Protein AF-A0A183DQX6-F1 (afdb_monomer)

pLDDT: mean 72.08, std 20.52, range [34.44, 93.75]

Organism: NCBI:txid637853

Sequence (111 aa):
MYAAYDYDKEQEDELSFRAGDRLLVLERNCCYKAWWLCQTTLENNTEKGLAPSNYLSLYPSVSKRSADFRMFDIPQVPKLRAEKVEGRVNCSTATDEKISAFPVASEDLVS

Nearest PDB structures (foldseek):
  2oaw-assembly5_A-2  TM=8.036E-01  e=1.794E-03  Gallus gallus
  2rot-assembly1_A  TM=7.216E-01  e=4.816E-03  Gallus gallus
  1wfw-assembly1_A  TM=7.937E-01  e=5.028E-02  Mus musculus
  2ke9-assembly1_A  TM=7.670E-01  e=1.436E-01  Homo sapiens
  2e5k-assembly1_A  TM=6.155E-01  e=8.764E-02  Homo sapiens

InterPro domains:
  IPR001452 SH3 domain [PF00018] (3-53)
  IPR001452 SH3 domain [PR00452] (13-28)
  IPR001452 SH3 domain [PR00452] (47-59)
  IPR001452 SH3 domain [PS50002] (1-61)
  IPR001452 SH3 domain [SM00326] (1-60)
  IPR036028 SH3-like domain superfamily [SSF50044] (2-65)
  IPR047163 Apoptosis-stimulating of p53 protein 1/2 [PTHR24131] (2-66)

Solvent-accessible surface area (backbone atoms only — not comparable to full-atom values): 7419 Å² total; per-residue (Å²): 74,14,24,65,44,67,43,79,51,90,50,89,66,33,42,62,50,48,52,60,39,54,35,45,75,78,39,71,81,43,100,44,89,58,35,23,39,30,28,44,70,50,94,89,55,72,53,68,17,38,34,59,50,90,44,52,27,88,60,67,70,70,86,77,62,56,94,81,66,73,74,77,83,72,75,81,70,81,79,72,82,73,79,88,73,95,73,93,75,82,90,67,87,81,77,82,88,80,90,74,79,81,81,84,82,82,85,80,86,90,134

Structure (mmCIF, N/CA/C/O backbone):
data_AF-A0A183DQX6-F1
#
_entry.id   AF-A0A183DQX6-F1
#
loop_
_atom_site.group_PDB
_atom_site.id
_atom_site.type_symbol
_atom_site.label_atom_id
_atom_site.label_alt_id
_atom_site.label_comp_id
_atom_site.label_asym_id
_atom_site.label_entity_id
_atom_site.label_seq_id
_atom_site.pdbx_PDB_ins_code
_atom_site.Cartn_x
_atom_site.Cartn_y
_atom_site.Cartn_z
_atom_site.occupancy
_atom_site.B_iso_or_equiv
_atom_site.auth_seq_id
_atom_site.auth_comp_id
_atom_site.auth_asym_id
_atom_site.auth_atom_id
_atom_site.pdbx_PDB_model_num
ATOM 1 N N . MET A 1 1 ? -4.067 3.154 -4.296 1.00 91.50 1 MET A N 1
ATOM 2 C CA . MET A 1 1 ? -3.540 1.775 -4.341 1.00 91.50 1 MET A CA 1
ATOM 3 C C . MET A 1 1 ? -4.132 0.962 -3.201 1.00 91.50 1 MET A C 1
ATOM 5 O O . MET A 1 1 ? -4.724 1.543 -2.296 1.00 91.50 1 MET A O 1
ATOM 9 N N . TYR A 1 2 ? -3.985 -0.356 -3.267 1.00 92.62 2 TYR A N 1
ATOM 10 C CA . TYR A 1 2 ? -4.341 -1.296 -2.210 1.00 92.62 2 TYR A CA 1
ATOM 11 C C . TYR A 1 2 ? -3.094 -2.028 -1.729 1.00 92.62 2 TYR A C 1
ATOM 13 O O . TYR A 1 2 ? -2.234 -2.363 -2.543 1.00 92.62 2 TYR A O 1
ATOM 21 N N . ALA A 1 3 ? -3.012 -2.304 -0.435 1.00 93.19 3 ALA A N 1
ATOM 22 C CA . ALA A 1 3 ? -2.004 -3.197 0.113 1.00 93.19 3 ALA A CA 1
ATOM 23 C C . ALA A 1 3 ? -2.304 -4.643 -0.310 1.00 93.19 3 ALA A C 1
ATOM 25 O O . ALA A 1 3 ? -3.387 -5.167 -0.039 1.00 93.19 3 ALA A O 1
ATOM 26 N N . ALA A 1 4 ? -1.368 -5.287 -1.001 1.00 91.56 4 ALA A N 1
ATOM 27 C CA . ALA A 1 4 ? -1.480 -6.697 -1.368 1.00 91.56 4 ALA A CA 1
ATOM 28 C C . ALA A 1 4 ? -1.188 -7.615 -0.171 1.00 91.56 4 ALA A C 1
ATOM 30 O O . ALA A 1 4 ? -1.839 -8.650 -0.023 1.00 91.56 4 ALA A O 1
ATOM 31 N N . TYR A 1 5 ? -0.262 -7.191 0.691 1.00 92.44 5 TYR A N 1
ATOM 32 C CA . TYR A 1 5 ? 0.196 -7.898 1.884 1.00 92.44 5 TYR A CA 1
ATOM 33 C C . TYR A 1 5 ? 0.286 -6.930 3.067 1.00 92.44 5 TYR A C 1
ATOM 35 O O . TYR A 1 5 ? 0.264 -5.711 2.883 1.00 92.44 5 TYR A O 1
ATOM 43 N N . ASP A 1 6 ? 0.349 -7.480 4.273 1.00 93.38 6 ASP A N 1
ATOM 44 C CA . ASP A 1 6 ? 0.711 -6.751 5.483 1.00 93.38 6 ASP A CA 1
ATOM 45 C C . ASP A 1 6 ? 2.185 -6.323 5.456 1.00 93.38 6 ASP A C 1
ATOM 47 O O . ASP A 1 6 ? 3.047 -7.018 4.917 1.00 93.38 6 ASP A O 1
ATOM 51 N N . TYR A 1 7 ? 2.444 -5.136 5.998 1.00 93.75 7 TYR A N 1
ATOM 52 C CA . TYR A 1 7 ? 3.774 -4.564 6.130 1.00 93.75 7 TYR A CA 1
ATOM 53 C C . TYR A 1 7 ? 3.850 -3.769 7.435 1.00 93.75 7 TYR A C 1
ATOM 55 O O . TYR A 1 7 ? 3.072 -2.834 7.648 1.00 93.75 7 TYR A O 1
ATOM 63 N N . ASP A 1 8 ? 4.790 -4.140 8.299 1.00 93.75 8 ASP A N 1
ATOM 64 C CA . ASP A 1 8 ? 5.138 -3.386 9.501 1.00 93.75 8 ASP A CA 1
ATOM 65 C C . ASP A 1 8 ? 6.396 -2.561 9.231 1.00 93.75 8 ASP A C 1
ATOM 67 O O . ASP A 1 8 ? 7.355 -3.051 8.638 1.00 93.75 8 ASP A O 1
ATOM 71 N N . LYS A 1 9 ? 6.370 -1.294 9.651 1.00 91.94 9 LYS A N 1
ATOM 72 C CA . LYS A 1 9 ? 7.467 -0.352 9.433 1.00 91.94 9 LYS A CA 1
ATOM 73 C C . LYS A 1 9 ? 8.688 -0.745 10.257 1.00 91.94 9 LYS A C 1
ATOM 75 O O . LYS A 1 9 ? 8.561 -1.008 11.453 1.00 91.94 9 LYS A O 1
ATOM 80 N N . GLU A 1 10 ? 9.859 -0.737 9.630 1.00 90.94 10 GLU A N 1
ATOM 81 C CA . GLU A 1 10 ? 11.132 -0.980 10.319 1.00 90.94 10 GLU A CA 1
ATOM 82 C C . GLU A 1 10 ? 11.782 0.336 10.770 1.00 90.94 10 GLU A C 1
ATOM 84 O O . GLU A 1 10 ? 12.425 0.397 11.819 1.00 90.94 10 GLU A O 1
ATOM 89 N N . GLN A 1 11 ? 11.555 1.413 10.011 1.00 90.31 11 GLN A N 1
ATOM 90 C CA . GLN A 1 11 ? 12.043 2.761 10.304 1.00 90.31 11 GLN A CA 1
ATOM 91 C C . GLN A 1 11 ? 10.893 3.751 10.539 1.00 90.31 11 GLN A C 1
ATOM 93 O O . GLN A 1 11 ? 9.750 3.517 10.151 1.00 90.31 11 GLN A O 1
ATOM 98 N N . GLU A 1 12 ? 11.189 4.887 11.172 1.00 89.62 12 GLU A N 1
ATOM 99 C CA . GLU A 1 12 ? 10.186 5.920 11.472 1.00 89.62 12 GLU A CA 1
ATOM 100 C C . GLU A 1 12 ? 9.645 6.640 10.226 1.00 89.62 12 GLU A C 1
ATOM 102 O O . GLU A 1 12 ? 8.498 7.086 10.231 1.00 89.62 12 GLU A O 1
ATOM 107 N N . ASP A 1 13 ? 10.435 6.695 9.152 1.00 90.06 13 ASP A N 1
ATOM 108 C CA . ASP A 1 13 ? 10.051 7.272 7.858 1.00 90.06 13 ASP A CA 1
ATOM 109 C C . ASP A 1 13 ? 9.160 6.343 7.010 1.00 90.06 13 ASP A C 1
ATOM 111 O O . ASP A 1 13 ? 8.651 6.746 5.958 1.00 90.06 13 ASP A O 1
ATOM 115 N N . GLU A 1 14 ? 8.966 5.094 7.436 1.00 92.62 14 GLU A N 1
ATOM 116 C CA . GLU A 1 14 ? 8.160 4.094 6.737 1.00 92.62 14 GLU A CA 1
ATOM 117 C C . GLU A 1 14 ? 6.709 4.058 7.233 1.00 92.62 14 GLU A C 1
ATOM 119 O O . GLU A 1 14 ? 6.388 4.428 8.363 1.00 92.62 14 GLU A O 1
ATOM 124 N N . LEU A 1 15 ? 5.812 3.575 6.372 1.00 91.94 15 LEU A N 1
ATOM 125 C CA . LEU A 1 15 ? 4.390 3.441 6.675 1.00 91.94 15 LEU A CA 1
ATOM 126 C C . LEU A 1 15 ? 4.019 1.975 6.915 1.00 91.94 15 LEU A C 1
ATOM 128 O O . LEU A 1 15 ? 4.188 1.149 6.020 1.00 91.94 15 LEU A O 1
ATOM 132 N N . SER A 1 16 ? 3.429 1.670 8.072 1.00 92.69 16 SER A N 1
ATOM 133 C CA . SER A 1 16 ? 2.823 0.364 8.343 1.00 92.69 16 SER A CA 1
ATOM 134 C C . SER A 1 16 ? 1.374 0.294 7.845 1.00 92.69 16 SER A C 1
ATOM 136 O O . SER A 1 16 ? 0.600 1.247 7.972 1.00 92.69 16 SER A O 1
ATOM 138 N N . PHE A 1 17 ? 0.991 -0.837 7.252 1.00 92.69 17 PHE A N 1
ATOM 139 C CA . PHE A 1 17 ? -0.346 -1.062 6.691 1.00 92.69 17 PHE A CA 1
ATOM 140 C C . PHE A 1 17 ? -0.695 -2.552 6.633 1.00 92.69 17 PHE A C 1
ATOM 142 O O . PHE A 1 17 ? 0.179 -3.419 6.619 1.00 92.69 17 PHE A O 1
ATOM 149 N N . ARG A 1 18 ? -1.991 -2.877 6.579 1.00 92.00 18 ARG A N 1
ATOM 150 C CA . ARG A 1 18 ? -2.465 -4.267 6.493 1.00 92.00 18 ARG A CA 1
ATOM 151 C C . ARG A 1 18 ? -2.932 -4.616 5.087 1.00 92.00 18 ARG A C 1
ATOM 153 O O . ARG A 1 18 ? -3.417 -3.764 4.348 1.00 92.00 18 ARG A O 1
ATOM 160 N N . ALA A 1 19 ? -2.851 -5.899 4.735 1.00 91.44 19 ALA A N 1
ATOM 161 C CA . ALA A 1 19 ? -3.374 -6.401 3.469 1.00 91.44 19 ALA A CA 1
ATOM 162 C C . ALA A 1 19 ? -4.852 -6.006 3.272 1.00 91.44 19 ALA A C 1
ATOM 164 O O . ALA A 1 19 ? -5.710 -6.281 4.115 1.00 91.44 19 ALA A O 1
ATOM 165 N N . GLY A 1 20 ? -5.155 -5.404 2.124 1.00 90.31 20 GLY A N 1
ATOM 166 C CA . GLY A 1 20 ? -6.477 -4.887 1.772 1.00 90.31 20 GLY A CA 1
ATOM 167 C C . GLY A 1 20 ? -6.699 -3.410 2.102 1.00 90.31 20 GLY A C 1
ATOM 168 O O . GLY A 1 20 ? -7.669 -2.842 1.593 1.00 90.31 20 GLY A O 1
ATOM 169 N N . ASP A 1 21 ? -5.810 -2.772 2.868 1.00 91.00 21 ASP A N 1
ATOM 170 C CA . ASP A 1 21 ? -5.926 -1.348 3.183 1.00 91.00 21 ASP A CA 1
ATOM 171 C C . ASP A 1 21 ? -5.777 -0.485 1.929 1.00 91.00 21 ASP A C 1
ATOM 173 O O . ASP A 1 21 ? -5.036 -0.801 0.990 1.00 91.00 21 ASP A O 1
ATOM 177 N N . ARG A 1 22 ? -6.500 0.638 1.914 1.00 91.81 22 ARG A N 1
ATOM 178 C CA . ARG A 1 22 ? -6.406 1.632 0.849 1.00 91.81 22 ARG A CA 1
ATOM 179 C C . ARG A 1 22 ? -5.332 2.655 1.203 1.00 91.81 22 ARG A C 1
ATOM 181 O O . ARG A 1 22 ? -5.330 3.248 2.276 1.00 91.81 22 ARG A O 1
ATOM 188 N N . LEU A 1 23 ? -4.444 2.877 0.244 1.00 92.44 23 LEU A N 1
ATOM 189 C CA . LEU A 1 23 ? -3.301 3.772 0.367 1.00 92.44 23 LE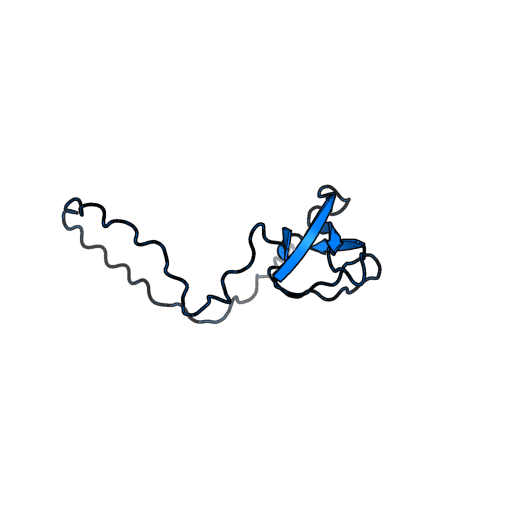U A CA 1
ATOM 190 C C . LEU A 1 23 ? -3.345 4.814 -0.751 1.00 92.44 23 LEU A C 1
ATOM 192 O O . LEU A 1 23 ? -3.588 4.486 -1.922 1.00 92.44 23 LEU A O 1
ATOM 196 N N . LEU A 1 24 ? -3.101 6.071 -0.399 1.00 92.88 24 LEU A N 1
ATOM 197 C CA . LEU A 1 24 ? -2.953 7.171 -1.342 1.00 92.88 24 LEU A CA 1
ATOM 198 C C . LEU A 1 24 ? -1.471 7.344 -1.672 1.00 92.88 24 LEU A C 1
ATOM 200 O O . LEU A 1 24 ? -0.670 7.607 -0.784 1.00 92.88 24 LEU A O 1
ATOM 204 N N . VAL A 1 25 ? -1.102 7.200 -2.943 1.00 92.38 25 VAL A N 1
ATOM 205 C CA . VAL A 1 25 ? 0.281 7.428 -3.381 1.00 92.38 25 VAL A CA 1
ATOM 206 C C . VAL A 1 25 ? 0.455 8.915 -3.654 1.00 92.38 25 VAL A C 1
ATOM 208 O O . VAL A 1 25 ? -0.188 9.447 -4.558 1.00 92.38 25 VAL A O 1
ATOM 211 N N . LEU A 1 26 ? 1.307 9.566 -2.868 1.00 91.62 26 LEU A N 1
ATOM 212 C CA . LEU A 1 26 ? 1.635 10.983 -3.004 1.00 91.62 26 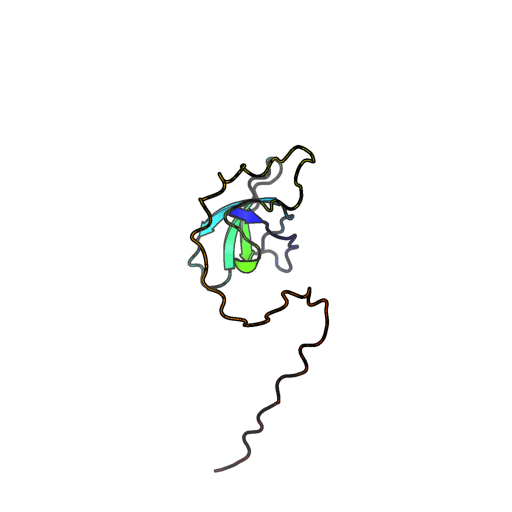LEU A CA 1
ATOM 213 C C . LEU A 1 26 ? 2.753 11.174 -4.032 1.00 91.62 26 LEU A C 1
ATOM 215 O O . LEU A 1 26 ? 2.626 11.991 -4.939 1.00 91.62 26 LEU A O 1
ATOM 219 N N . GLU A 1 27 ? 3.820 10.374 -3.935 1.00 89.88 27 GLU A N 1
ATOM 220 C CA . GLU A 1 27 ? 4.990 10.507 -4.802 1.00 89.88 27 GLU A CA 1
ATOM 221 C C . GLU A 1 27 ? 5.588 9.146 -5.173 1.00 89.88 27 GLU A C 1
ATOM 223 O O . GLU A 1 27 ? 5.836 8.297 -4.320 1.00 89.88 27 GLU A O 1
ATOM 228 N N . ARG A 1 28 ? 5.824 8.938 -6.474 1.00 85.38 28 ARG A N 1
ATOM 229 C CA .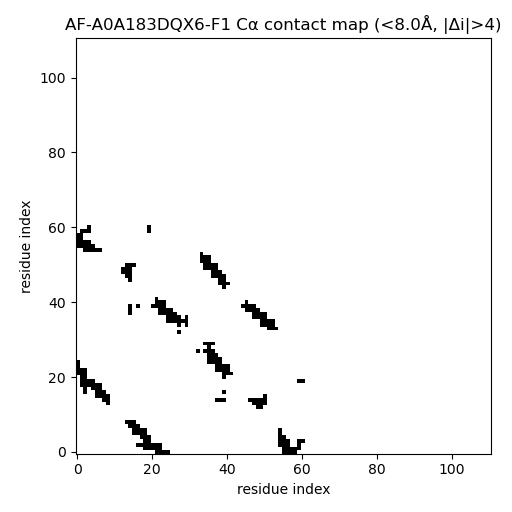 ARG A 1 28 ? 6.397 7.693 -7.029 1.00 85.38 28 ARG A CA 1
ATOM 230 C C . ARG A 1 28 ? 7.865 7.816 -7.433 1.00 85.38 28 ARG A C 1
ATOM 232 O O . ARG A 1 28 ? 8.469 6.818 -7.808 1.00 85.38 28 ARG A O 1
ATOM 239 N N . ASN A 1 29 ? 8.406 9.032 -7.432 1.00 76.25 29 ASN A N 1
ATOM 240 C CA . ASN A 1 29 ? 9.754 9.342 -7.910 1.00 76.25 29 ASN A CA 1
ATOM 241 C C . ASN A 1 29 ? 10.641 9.831 -6.760 1.00 76.25 29 ASN A C 1
ATOM 243 O O . ASN A 1 29 ? 11.437 10.751 -6.921 1.00 76.25 29 ASN A O 1
ATOM 247 N N . CYS A 1 30 ? 10.471 9.220 -5.587 1.00 65.75 30 CYS A N 1
ATOM 248 C CA . CYS A 1 30 ? 11.384 9.450 -4.484 1.00 65.75 30 CYS A CA 1
ATOM 249 C C . CYS A 1 30 ? 12.773 8.893 -4.828 1.00 65.75 30 CYS A C 1
ATOM 251 O O . CYS A 1 30 ? 12.933 8.058 -5.722 1.00 65.75 30 CYS A O 1
ATOM 253 N N . CYS A 1 31 ? 13.776 9.338 -4.070 1.00 69.62 31 CYS A N 1
ATOM 254 C CA . CYS A 1 31 ? 15.201 9.015 -4.215 1.00 69.62 31 CYS A CA 1
ATOM 255 C C . CYS A 1 31 ? 15.492 7.515 -4.428 1.00 69.62 31 CYS A C 1
ATOM 257 O O . CYS A 1 31 ? 16.504 7.150 -5.026 1.00 69.62 31 CYS A O 1
ATOM 259 N N . TYR A 1 32 ? 14.592 6.646 -3.965 1.00 69.94 32 TYR A N 1
ATOM 260 C CA . TYR A 1 32 ? 14.671 5.200 -4.082 1.00 69.94 32 TYR A CA 1
ATOM 261 C C . TYR A 1 32 ? 13.609 4.684 -5.059 1.00 69.94 32 TYR A C 1
ATOM 263 O O . TYR A 1 32 ? 12.415 4.722 -4.777 1.00 69.94 32 TYR A O 1
ATOM 271 N N . LYS A 1 33 ? 14.042 4.116 -6.192 1.00 73.75 33 LYS A N 1
ATOM 272 C CA . LYS A 1 33 ? 13.156 3.622 -7.270 1.00 73.75 33 LYS A CA 1
ATOM 273 C C . LYS A 1 33 ? 12.096 2.597 -6.827 1.00 73.75 33 LYS A C 1
ATOM 275 O O . LYS A 1 33 ? 11.125 2.394 -7.548 1.00 73.75 33 LYS A O 1
ATOM 280 N N . ALA A 1 34 ? 12.287 1.941 -5.682 1.00 84.94 34 ALA A N 1
ATOM 281 C CA . ALA A 1 34 ? 11.394 0.906 -5.161 1.00 84.94 34 ALA A CA 1
ATOM 282 C C . ALA A 1 34 ? 10.415 1.400 -4.077 1.00 84.94 34 ALA A C 1
ATOM 284 O O . ALA A 1 34 ? 9.491 0.658 -3.733 1.00 84.94 34 ALA A O 1
ATOM 285 N N . TRP A 1 35 ? 10.588 2.624 -3.566 1.00 90.69 35 TRP A N 1
ATOM 286 C CA . TRP A 1 35 ? 9.831 3.158 -2.433 1.00 90.69 35 TRP A CA 1
ATOM 287 C C . TRP A 1 35 ? 9.022 4.374 -2.843 1.00 90.69 35 TRP A C 1
ATOM 289 O O . TRP A 1 35 ? 9.547 5.318 -3.434 1.00 90.69 35 TRP A O 1
ATOM 299 N N . TRP A 1 36 ? 7.735 4.351 -2.520 1.00 92.75 36 TRP A N 1
ATOM 300 C CA . TRP A 1 36 ? 6.819 5.436 -2.840 1.00 92.75 36 TRP A CA 1
ATOM 301 C C . TRP A 1 36 ? 6.315 6.083 -1.564 1.00 92.75 36 TRP A C 1
ATOM 303 O O . TRP A 1 36 ? 5.961 5.390 -0.610 1.00 92.75 36 TRP A O 1
ATOM 313 N N . LEU A 1 37 ? 6.226 7.410 -1.570 1.00 91.88 37 LEU A N 1
ATOM 314 C CA . LEU A 1 37 ? 5.602 8.135 -0.478 1.00 91.88 37 LEU A CA 1
ATOM 315 C C . LEU A 1 37 ? 4.096 7.901 -0.546 1.00 91.88 37 LE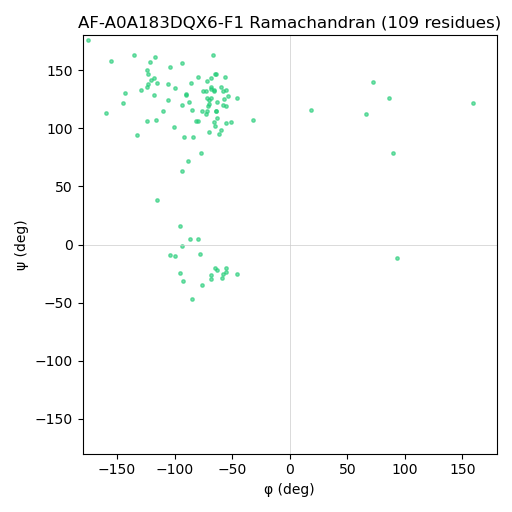U A C 1
ATOM 317 O O . LEU A 1 37 ? 3.427 8.310 -1.502 1.00 91.88 37 LEU A O 1
ATOM 321 N N . CYS A 1 38 ? 3.574 7.228 0.470 1.00 93.31 38 CYS A N 1
ATOM 322 C CA . CYS A 1 38 ? 2.174 6.873 0.584 1.00 93.31 38 CYS A CA 1
ATOM 323 C C . CYS A 1 38 ? 1.576 7.456 1.862 1.00 93.31 38 CYS A C 1
ATOM 325 O O . CYS A 1 38 ? 2.269 7.759 2.831 1.00 93.31 38 CYS A O 1
ATOM 327 N N . GLN A 1 39 ? 0.261 7.607 1.855 1.00 92.56 39 GLN A N 1
ATOM 328 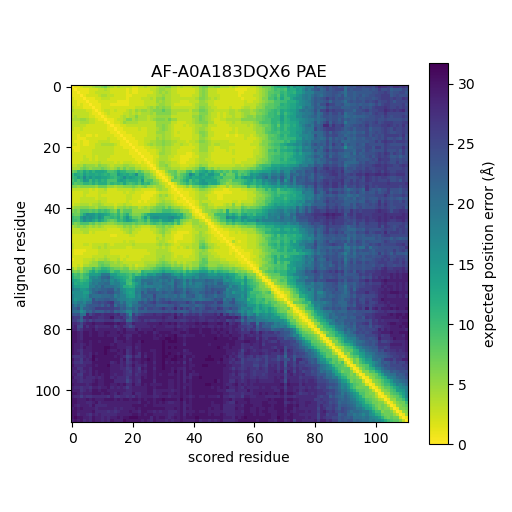C CA . GLN A 1 39 ? -0.521 8.054 2.991 1.00 92.56 39 GLN A CA 1
ATOM 329 C C . GLN A 1 39 ? -1.666 7.075 3.217 1.00 92.56 39 GLN A C 1
ATOM 331 O O . GLN A 1 39 ? -2.359 6.688 2.267 1.00 92.56 39 GLN A O 1
ATOM 336 N N . THR A 1 40 ? -1.863 6.660 4.466 1.00 91.12 40 THR A N 1
ATOM 337 C CA . THR A 1 40 ? -3.001 5.807 4.808 1.00 91.12 40 THR A CA 1
ATOM 338 C C . THR A 1 40 ? -4.300 6.607 4.765 1.00 91.12 40 THR A C 1
ATOM 340 O O . THR A 1 40 ? -4.345 7.770 5.166 1.00 91.12 40 THR A O 1
ATOM 343 N N . THR A 1 41 ? -5.368 5.989 4.259 1.00 86.62 41 THR A N 1
ATOM 344 C CA . THR A 1 41 ? -6.707 6.595 4.244 1.00 86.62 41 THR A CA 1
ATOM 345 C C . THR A 1 41 ? -7.550 6.168 5.447 1.00 86.62 41 THR A C 1
ATOM 347 O O . THR A 1 41 ? -8.773 6.273 5.394 1.00 86.62 41 THR A O 1
ATOM 350 N N . LEU A 1 42 ? -6.929 5.613 6.494 1.00 79.44 42 LEU A N 1
ATOM 351 C CA . LEU A 1 42 ? -7.621 5.225 7.720 1.00 79.44 42 LEU A CA 1
ATOM 352 C C . LEU A 1 42 ? -8.155 6.466 8.447 1.00 79.44 42 LEU A C 1
ATOM 354 O O . LEU A 1 42 ? -7.433 7.438 8.662 1.00 79.44 42 LEU A O 1
ATOM 358 N N . GLU A 1 43 ? -9.421 6.399 8.860 1.00 68.06 43 GLU A N 1
ATOM 359 C CA . GLU A 1 43 ? -10.163 7.501 9.494 1.00 68.06 43 GLU A CA 1
ATOM 360 C C . GLU A 1 43 ? -9.558 7.933 10.842 1.00 68.06 43 GLU A C 1
ATOM 362 O O . GLU A 1 43 ? -9.726 9.067 11.279 1.00 68.06 43 GLU A O 1
ATOM 367 N N . ASN A 1 44 ? -8.788 7.044 11.474 1.00 65.75 44 ASN A N 1
ATOM 368 C CA . ASN A 1 44 ? -8.327 7.214 12.848 1.00 65.75 44 ASN A CA 1
ATOM 369 C C . ASN A 1 44 ? -6.927 7.839 12.935 1.00 65.75 44 ASN A C 1
ATOM 371 O O . ASN A 1 44 ? -6.586 8.402 13.968 1.00 65.75 44 ASN A O 1
ATOM 375 N N . ASN A 1 45 ? -6.105 7.705 11.890 1.00 65.56 45 ASN A N 1
ATOM 376 C CA . ASN A 1 45 ? -4.758 8.270 11.817 1.00 65.56 45 ASN A CA 1
ATOM 377 C C . ASN A 1 45 ? -4.328 8.358 10.355 1.00 65.56 45 ASN A C 1
ATOM 379 O O . ASN A 1 45 ? -4.111 7.339 9.704 1.00 65.56 45 ASN A O 1
ATOM 383 N N . THR A 1 46 ? -4.181 9.578 9.846 1.00 81.94 46 THR A N 1
ATOM 384 C CA . THR A 1 46 ? -3.674 9.830 8.496 1.00 81.94 46 THR A CA 1
ATOM 385 C C . THR A 1 46 ? -2.147 9.938 8.531 1.00 81.94 46 THR A C 1
ATOM 387 O O . THR A 1 46 ? -1.580 11.025 8.415 1.00 81.94 46 THR A O 1
ATOM 390 N N . GLU A 1 47 ? -1.470 8.809 8.732 1.00 87.94 47 GLU A N 1
ATOM 391 C CA . GLU A 1 47 ? -0.004 8.735 8.723 1.00 87.94 47 GLU A CA 1
ATOM 392 C C . GLU A 1 47 ? 0.533 8.689 7.281 1.00 87.94 47 GLU A C 1
ATOM 394 O O . GLU A 1 47 ? -0.090 8.125 6.373 1.00 87.94 47 GLU A O 1
ATOM 399 N N . LYS A 1 48 ? 1.683 9.327 7.058 1.00 91.88 48 LYS A N 1
ATOM 400 C CA . LYS A 1 48 ? 2.395 9.338 5.777 1.00 91.88 48 LYS A CA 1
ATOM 401 C C . LYS A 1 48 ? 3.781 8.748 5.979 1.00 91.88 48 LYS A C 1
ATOM 403 O O . LYS A 1 48 ? 4.415 9.034 6.988 1.00 91.88 48 LYS A O 1
ATOM 408 N N . GLY A 1 49 ? 4.244 7.983 5.006 1.00 92.94 49 GLY A N 1
ATOM 409 C CA . GLY A 1 49 ? 5.556 7.355 5.056 1.00 92.94 49 GLY A CA 1
ATOM 410 C C . GLY A 1 49 ? 5.883 6.638 3.757 1.00 92.94 49 GLY A C 1
ATOM 411 O O . GLY A 1 49 ? 5.078 6.589 2.819 1.00 92.94 49 GLY A O 1
ATOM 412 N N . LEU A 1 50 ? 7.093 6.109 3.686 1.00 92.94 50 LEU A N 1
ATOM 413 C CA . LEU A 1 50 ? 7.551 5.317 2.558 1.00 92.94 50 LEU A CA 1
ATOM 414 C C . LEU A 1 50 ? 6.929 3.921 2.616 1.00 92.94 50 LEU A C 1
ATOM 416 O O . LEU A 1 50 ? 6.931 3.262 3.653 1.00 92.94 50 LEU A O 1
ATOM 420 N N . ALA A 1 51 ? 6.398 3.474 1.481 1.00 92.94 51 ALA A N 1
ATOM 421 C CA . ALA A 1 51 ? 5.881 2.128 1.301 1.00 92.94 51 ALA A CA 1
ATOM 422 C C . ALA A 1 51 ? 6.596 1.442 0.126 1.00 92.94 51 ALA A C 1
ATOM 424 O O . ALA A 1 51 ? 6.790 2.067 -0.929 1.00 92.94 51 ALA A O 1
ATOM 425 N N . PRO A 1 52 ? 6.962 0.157 0.262 1.00 92.94 52 PRO A N 1
ATOM 426 C CA . PRO A 1 52 ? 7.574 -0.591 -0.822 1.00 92.94 52 PRO A CA 1
ATOM 427 C C . PRO A 1 52 ? 6.545 -0.855 -1.926 1.00 92.94 52 PRO A C 1
ATOM 429 O O . PRO A 1 52 ? 5.493 -1.456 -1.706 1.00 92.94 52 PRO A O 1
ATOM 432 N N . SER A 1 53 ? 6.866 -0.445 -3.151 1.00 90.88 53 SER A N 1
ATOM 433 C CA . SER A 1 53 ? 5.969 -0.573 -4.309 1.00 90.88 53 SER A CA 1
ATOM 434 C C . SER A 1 53 ? 5.558 -2.021 -4.617 1.00 90.88 53 SER A C 1
ATOM 436 O O . SER A 1 53 ? 4.437 -2.248 -5.067 1.00 90.88 53 SER A O 1
ATOM 438 N N . ASN A 1 54 ? 6.405 -3.007 -4.296 1.00 92.88 54 ASN A N 1
ATOM 439 C CA . ASN A 1 54 ? 6.119 -4.438 -4.478 1.00 92.88 54 ASN A CA 1
ATOM 440 C C . ASN A 1 54 ? 4.958 -4.958 -3.612 1.00 92.88 54 ASN A C 1
ATOM 442 O O . ASN A 1 54 ? 4.382 -5.996 -3.924 1.00 92.88 54 ASN A O 1
ATOM 446 N N . TYR A 1 55 ? 4.613 -4.249 -2.536 1.00 92.69 55 TYR A N 1
ATOM 447 C CA . TYR A 1 55 ? 3.515 -4.610 -1.636 1.00 92.69 55 TYR A CA 1
ATOM 448 C C . TYR A 1 55 ? 2.203 -3.925 -2.030 1.00 92.69 55 TYR A C 1
ATOM 450 O O . TYR A 1 55 ? 1.169 -4.142 -1.395 1.00 92.69 55 TYR A O 1
ATOM 458 N N . LEU A 1 56 ? 2.223 -3.105 -3.083 1.00 91.75 56 LEU A N 1
ATOM 459 C CA . LEU A 1 56 ? 1.081 -2.333 -3.540 1.00 91.75 56 LEU A CA 1
ATOM 460 C C . LEU A 1 56 ? 0.494 -2.931 -4.819 1.00 91.75 56 LEU A C 1
ATOM 462 O O . LEU A 1 56 ? 1.193 -3.285 -5.763 1.00 91.75 56 LEU A O 1
ATOM 466 N N . SER A 1 57 ? -0.831 -2.970 -4.877 1.00 92.38 57 SER A N 1
ATOM 467 C CA . SER A 1 57 ? -1.605 -3.395 -6.037 1.00 92.38 57 SER A CA 1
ATOM 468 C C . SER A 1 57 ? -2.577 -2.297 -6.462 1.00 92.38 57 SER A C 1
ATOM 470 O O . SER A 1 57 ? -3.070 -1.505 -5.652 1.00 92.38 57 SER A O 1
ATOM 472 N N . LEU A 1 58 ? -2.885 -2.241 -7.758 1.00 91.44 58 LEU A N 1
ATOM 473 C CA . LEU A 1 58 ? -3.916 -1.346 -8.294 1.00 91.44 58 LEU A CA 1
ATOM 474 C C . LEU A 1 58 ? -5.322 -1.755 -7.849 1.00 91.44 58 LEU A C 1
ATOM 476 O O . LEU A 1 58 ? -6.187 -0.896 -7.679 1.00 91.44 58 LEU A O 1
ATOM 480 N N . TYR A 1 59 ? -5.528 -3.050 -7.620 1.00 90.25 59 TYR A N 1
ATOM 481 C CA . TYR A 1 59 ? -6.818 -3.630 -7.276 1.00 90.25 59 TYR A CA 1
ATOM 482 C C . TYR A 1 59 ? -6.732 -4.387 -5.949 1.00 90.25 59 TYR A C 1
ATOM 484 O O . TYR A 1 59 ? -5.684 -4.968 -5.646 1.00 90.25 59 TYR A O 1
ATOM 492 N N . PRO A 1 60 ? -7.818 -4.400 -5.157 1.00 86.75 60 PRO A N 1
ATOM 493 C CA . PRO A 1 60 ? -7.864 -5.192 -3.941 1.00 86.75 60 PRO A CA 1
ATOM 494 C C . PRO A 1 60 ? -7.761 -6.678 -4.290 1.00 86.75 60 PRO A C 1
ATOM 496 O O . PRO A 1 60 ? -8.260 -7.125 -5.326 1.00 86.75 60 PRO A O 1
ATOM 499 N N . SER A 1 61 ? -7.122 -7.450 -3.416 1.00 82.25 61 SER A N 1
ATOM 500 C CA . SER A 1 61 ? -7.026 -8.892 -3.612 1.00 82.25 61 SER A CA 1
ATOM 501 C C . SER A 1 61 ? -8.406 -9.551 -3.528 1.00 82.25 61 SER A C 1
ATOM 503 O O . SER A 1 61 ? -9.170 -9.323 -2.590 1.00 82.25 61 SER A O 1
ATOM 505 N N . VAL A 1 62 ? -8.712 -10.415 -4.499 1.00 77.06 62 VAL A N 1
ATOM 506 C CA . VAL A 1 62 ? -9.980 -11.160 -4.586 1.00 77.06 62 VAL A CA 1
ATOM 507 C C . VAL A 1 62 ? -9.979 -12.383 -3.651 1.00 77.06 62 VAL A C 1
ATOM 509 O O . VAL A 1 62 ? -10.932 -13.154 -3.642 1.00 77.06 62 VAL A O 1
ATOM 512 N N . SER A 1 63 ? -8.936 -12.586 -2.834 1.00 69.62 63 SER A N 1
ATOM 513 C CA . SER A 1 63 ? -8.791 -13.776 -1.978 1.00 69.62 63 SER A CA 1
ATOM 514 C C . SER A 1 63 ? 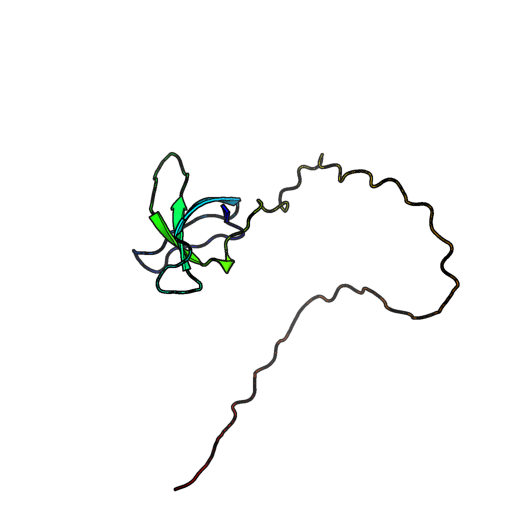-9.951 -13.987 -0.998 1.00 69.62 63 SER A C 1
ATOM 516 O O . SER A 1 63 ? -10.245 -15.124 -0.641 1.00 69.62 63 SER A O 1
ATOM 518 N N . LYS A 1 64 ? -10.674 -12.927 -0.616 1.00 64.69 64 LYS A N 1
ATOM 519 C CA . LYS A 1 64 ? -11.949 -13.026 0.111 1.00 64.69 64 LYS A CA 1
ATOM 520 C C . LYS A 1 64 ? -13.119 -13.012 -0.873 1.00 64.69 64 LYS A C 1
ATOM 522 O O . LYS A 1 64 ? -13.924 -12.082 -0.878 1.00 64.69 64 LYS A O 1
ATOM 527 N N . ARG A 1 65 ? -13.213 -14.020 -1.745 1.00 65.00 65 ARG A N 1
ATOM 528 C CA . ARG A 1 65 ? -14.439 -14.203 -2.532 1.00 65.00 65 ARG A CA 1
ATOM 529 C C . ARG A 1 65 ? -15.576 -14.500 -1.564 1.00 65.00 65 ARG A C 1
ATOM 531 O O . ARG A 1 65 ? -15.499 -15.467 -0.811 1.00 65.00 65 ARG A O 1
ATOM 538 N N . SER A 1 66 ? -16.626 -13.681 -1.602 1.00 69.12 66 SER A N 1
ATOM 539 C CA . SER A 1 66 ? -17.917 -14.102 -1.063 1.00 69.12 66 SER A CA 1
ATOM 540 C C . SER A 1 66 ? -18.324 -15.400 -1.763 1.00 69.12 66 SER A C 1
ATOM 542 O O . SER A 1 66 ? -18.057 -15.555 -2.959 1.00 69.12 66 SER A O 1
ATOM 544 N N . ALA A 1 67 ? -18.969 -16.317 -1.041 1.00 69.19 67 ALA A N 1
ATOM 545 C CA . ALA A 1 67 ? -19.489 -17.559 -1.615 1.00 69.19 67 ALA A CA 1
ATOM 546 C C . ALA A 1 67 ? -20.430 -17.298 -2.812 1.00 69.19 67 ALA A C 1
ATOM 548 O O . ALA A 1 67 ? -20.547 -18.134 -3.703 1.00 69.19 67 ALA A O 1
ATOM 549 N N . ASP A 1 68 ? -21.020 -16.102 -2.872 1.00 73.69 68 ASP A N 1
ATOM 550 C CA . ASP A 1 68 ? -21.905 -15.639 -3.942 1.00 73.69 68 ASP A CA 1
ATOM 551 C C . ASP A 1 68 ? -21.188 -14.993 -5.142 1.00 73.69 68 ASP A C 1
ATOM 553 O O . ASP A 1 68 ? -21.846 -14.475 -6.047 1.00 73.69 68 ASP A O 1
ATOM 557 N N . PHE A 1 69 ? -19.848 -14.986 -5.189 1.00 70.75 69 PHE A N 1
ATOM 558 C CA . PHE A 1 69 ? -19.121 -14.441 -6.337 1.00 70.75 69 PHE A CA 1
ATOM 559 C C . PHE A 1 69 ? -19.296 -15.346 -7.563 1.00 70.75 69 PHE A C 1
ATOM 561 O O . PHE A 1 69 ? -18.572 -16.324 -7.756 1.00 70.75 69 PHE A O 1
ATOM 568 N N . ARG A 1 70 ? -20.252 -14.993 -8.424 1.00 73.31 70 ARG A N 1
ATOM 569 C CA . ARG A 1 70 ? -20.410 -15.599 -9.746 1.00 73.31 70 ARG A CA 1
ATOM 570 C C . ARG A 1 70 ? -19.397 -14.959 -10.685 1.00 73.31 70 ARG A C 1
ATOM 572 O O . ARG A 1 70 ? -19.545 -13.800 -11.067 1.00 73.31 70 ARG A O 1
ATOM 579 N N . MET A 1 71 ? -18.347 -15.703 -11.032 1.00 65.19 71 MET A N 1
ATOM 580 C CA . MET A 1 71 ? -17.511 -15.326 -12.171 1.00 65.19 71 MET A CA 1
ATOM 581 C C . MET A 1 71 ? -18.424 -15.200 -13.391 1.00 65.19 71 MET A C 1
ATOM 583 O O . MET A 1 71 ? -19.279 -16.058 -13.592 1.00 65.19 71 MET A O 1
ATOM 587 N N . PHE A 1 72 ? -18.279 -14.106 -14.143 1.00 72.06 72 PHE A N 1
ATOM 588 C CA . PHE A 1 72 ? -19.063 -13.849 -15.347 1.00 72.06 72 PHE A CA 1
ATOM 589 C C . PHE A 1 72 ? -19.110 -15.111 -16.215 1.00 72.06 72 PHE A C 1
ATOM 591 O O . PHE A 1 72 ? -18.057 -15.662 -16.540 1.00 72.06 72 PHE A O 1
ATOM 598 N N . ASP A 1 73 ? -20.313 -15.563 -16.574 1.00 70.00 73 ASP A N 1
ATOM 599 C CA . ASP A 1 73 ? -20.499 -16.608 -17.576 1.00 70.00 73 ASP A CA 1
ATOM 600 C C . ASP A 1 73 ? -19.936 -16.086 -18.898 1.00 70.00 73 ASP A C 1
ATOM 602 O O . ASP A 1 73 ? -20.592 -15.339 -19.627 1.00 70.00 73 ASP A O 1
ATOM 606 N N . ILE A 1 74 ? -18.679 -16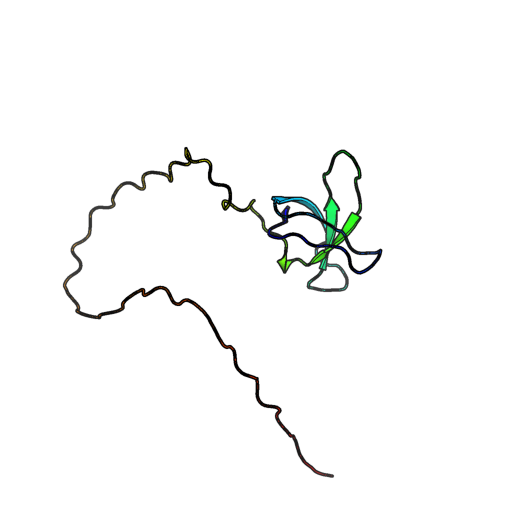.428 -19.182 1.00 69.75 74 ILE A N 1
ATOM 607 C CA . ILE A 1 74 ? -18.069 -16.143 -20.473 1.00 69.75 74 ILE A CA 1
ATOM 608 C C . ILE A 1 74 ? -18.878 -16.962 -21.487 1.00 69.75 74 ILE A C 1
ATOM 610 O O . ILE A 1 74 ? -18.862 -18.196 -21.399 1.00 69.75 74 ILE A O 1
ATOM 614 N N . PRO A 1 75 ? -19.607 -16.327 -22.426 1.00 71.88 75 PRO A N 1
ATOM 615 C CA . PRO A 1 75 ? -20.372 -17.064 -23.416 1.00 71.88 75 PRO A CA 1
ATOM 616 C C . PRO A 1 75 ? -19.410 -17.978 -24.174 1.00 71.88 75 PRO A C 1
ATOM 618 O O . PRO A 1 75 ? -18.383 -17.526 -24.682 1.00 71.88 75 PRO 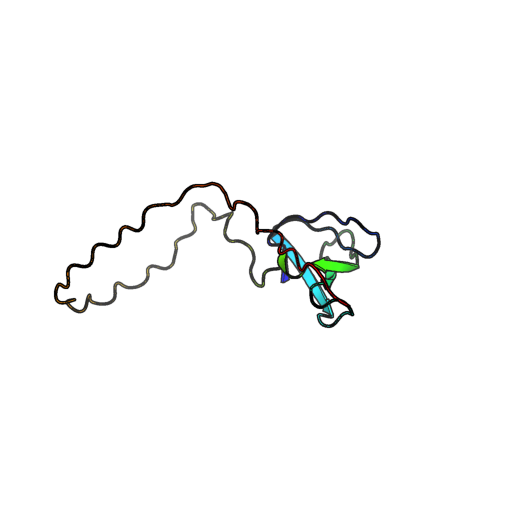A O 1
ATOM 621 N N . GLN A 1 76 ? -19.720 -19.276 -24.190 1.00 61.69 76 GLN A N 1
ATOM 622 C CA . GLN A 1 76 ? -18.917 -20.299 -24.855 1.00 61.69 76 GLN A CA 1
ATOM 623 C C . GLN A 1 76 ? -18.738 -19.895 -26.321 1.00 61.69 76 GLN A C 1
ATOM 625 O O . GLN A 1 76 ? -19.671 -19.997 -27.119 1.00 61.69 76 GLN A O 1
ATOM 630 N N . VAL A 1 77 ? -17.547 -19.412 -26.682 1.00 73.25 77 VAL A N 1
ATOM 631 C CA . VAL A 1 77 ? -17.216 -19.167 -28.085 1.00 73.25 77 VAL A CA 1
ATOM 632 C C . VAL A 1 77 ? -17.323 -20.499 -28.832 1.00 73.25 77 VAL A C 1
ATOM 634 O O . VAL A 1 77 ? -16.878 -21.528 -28.307 1.00 73.25 77 VAL A O 1
ATOM 637 N N . PRO A 1 78 ? -17.939 -20.534 -30.027 1.00 62.88 78 PRO A N 1
ATOM 638 C CA . PRO A 1 78 ? -18.031 -21.761 -30.798 1.00 62.88 78 PRO A CA 1
ATOM 639 C C . PRO A 1 78 ? -16.619 -22.306 -31.008 1.00 62.88 78 PRO A C 1
ATOM 641 O O . PRO A 1 78 ? -15.751 -21.628 -31.558 1.00 62.88 78 PRO A O 1
ATOM 644 N N . LYS A 1 79 ? -16.386 -23.524 -30.507 1.00 52.78 79 LYS A N 1
ATOM 645 C CA . LYS A 1 79 ? -15.114 -24.234 -30.629 1.00 52.78 79 LYS A CA 1
ATOM 646 C C . LYS A 1 79 ? -14.815 -24.408 -32.116 1.00 52.78 79 LYS A C 1
ATOM 648 O O . LYS A 1 79 ? -15.361 -25.306 -32.754 1.00 52.78 79 LYS A O 1
ATOM 653 N N . LEU A 1 80 ? -13.971 -23.545 -32.675 1.00 59.38 80 LEU A N 1
ATOM 654 C CA . LEU A 1 80 ? -13.368 -23.785 -33.979 1.00 59.38 80 LEU A CA 1
ATOM 655 C C . LEU A 1 80 ? -12.609 -25.109 -33.858 1.00 59.38 80 LEU A C 1
ATOM 657 O O . LEU A 1 80 ? -11.778 -25.272 -32.965 1.00 59.38 80 LEU A O 1
ATOM 661 N N . ARG A 1 81 ? -12.991 -26.089 -34.683 1.00 48.16 81 ARG A N 1
ATOM 662 C CA . ARG A 1 81 ? -12.408 -27.436 -34.716 1.00 48.16 81 ARG A CA 1
ATOM 663 C C . ARG A 1 81 ? -10.885 -27.311 -34.820 1.00 48.16 81 ARG A C 1
ATOM 665 O O . ARG A 1 81 ? -10.369 -26.983 -35.882 1.00 48.16 81 ARG A O 1
ATOM 672 N N . ALA A 1 82 ? -10.183 -27.566 -33.720 1.00 52.84 82 ALA A N 1
ATOM 673 C CA . ALA A 1 82 ? -8.746 -27.766 -33.738 1.00 52.84 82 ALA A CA 1
ATOM 674 C C . ALA A 1 82 ? -8.486 -29.141 -34.358 1.00 52.84 82 ALA A C 1
ATOM 676 O O . ALA A 1 82 ? -8.874 -30.171 -33.801 1.00 52.84 82 ALA A O 1
ATOM 677 N N . GLU A 1 83 ? -7.888 -29.143 -35.545 1.00 50.50 83 GLU A N 1
ATOM 678 C CA . GLU A 1 83 ? -7.284 -30.334 -36.117 1.00 50.50 83 GLU A CA 1
ATOM 679 C C . GLU A 1 83 ? -6.210 -30.854 -35.152 1.00 50.50 83 GLU A C 1
ATOM 681 O O . GLU A 1 83 ? -5.427 -30.102 -34.567 1.00 50.50 83 GLU A O 1
ATOM 686 N N . LYS A 1 84 ? -6.271 -32.159 -34.908 1.00 39.56 84 LYS A N 1
ATOM 687 C CA . LYS A 1 84 ? -5.504 -32.894 -33.912 1.00 39.56 84 LYS A CA 1
ATOM 688 C C . LYS A 1 84 ? -4.005 -32.824 -34.236 1.00 39.56 84 LYS A C 1
ATOM 690 O O . LYS A 1 84 ? -3.549 -33.516 -35.137 1.00 39.56 84 LYS A O 1
ATOM 695 N N . VAL A 1 85 ? -3.233 -32.077 -33.447 1.00 46.41 85 VAL A N 1
ATOM 696 C CA . VAL A 1 85 ? -1.784 -32.298 -33.314 1.00 46.41 85 VAL A CA 1
ATOM 697 C C . VAL A 1 85 ? -1.513 -32.695 -31.867 1.00 46.41 85 VAL A C 1
ATOM 699 O O . VAL A 1 85 ? -1.649 -31.900 -30.940 1.00 46.41 85 VAL A O 1
ATOM 702 N N . GLU A 1 86 ? -1.217 -33.980 -31.673 1.00 38.75 86 GLU A N 1
ATOM 703 C CA . GLU A 1 86 ? -0.882 -34.576 -30.381 1.00 38.75 86 GLU A CA 1
ATOM 704 C C . GLU A 1 86 ? 0.434 -33.990 -29.856 1.00 38.75 86 GLU A C 1
ATOM 706 O O . GLU A 1 86 ? 1.519 -34.374 -30.280 1.00 38.75 86 GLU A O 1
ATOM 711 N N . GLY A 1 87 ? 0.326 -33.060 -28.908 1.00 34.44 87 GLY A N 1
ATOM 712 C CA . GLY A 1 87 ? 1.430 -32.552 -28.102 1.00 34.44 87 GLY A CA 1
ATOM 713 C C . GLY A 1 87 ? 1.002 -32.533 -26.642 1.00 34.44 87 GLY A C 1
ATOM 714 O O . GLY A 1 87 ? 0.329 -31.616 -26.183 1.00 34.44 87 GLY A O 1
ATOM 715 N N . ARG A 1 88 ? 1.325 -33.604 -25.922 1.00 38.44 88 ARG A N 1
ATOM 716 C CA . ARG A 1 88 ? 0.988 -33.821 -24.513 1.00 38.44 88 ARG A CA 1
ATOM 717 C C . ARG A 1 88 ? 1.730 -32.795 -23.644 1.00 38.44 88 ARG A C 1
ATOM 719 O O . ARG A 1 88 ? 2.922 -32.956 -23.419 1.00 38.44 88 ARG A O 1
ATOM 726 N N . VAL A 1 89 ? 1.036 -31.781 -23.127 1.00 38.88 89 VAL A N 1
ATOM 727 C CA . VAL A 1 89 ? 1.519 -30.961 -22.002 1.00 38.88 89 VAL A CA 1
ATOM 728 C C . VAL A 1 89 ? 0.489 -30.990 -20.879 1.00 38.88 89 VAL A C 1
ATOM 730 O O . VAL A 1 89 ? -0.612 -30.454 -20.966 1.00 38.88 89 VAL A O 1
ATOM 733 N N . ASN A 1 90 ? 0.847 -31.723 -19.835 1.00 37.47 90 ASN A N 1
ATOM 734 C CA . ASN A 1 90 ? 0.144 -31.816 -18.570 1.00 37.47 90 ASN A CA 1
ATOM 735 C C . ASN A 1 90 ? 0.419 -30.550 -17.745 1.00 37.47 90 ASN A C 1
ATOM 737 O O . ASN A 1 90 ? 1.538 -30.305 -17.310 1.00 37.47 90 ASN A O 1
ATOM 741 N N . CYS A 1 91 ? -0.623 -29.758 -17.494 1.00 39.69 91 CYS A N 1
ATOM 742 C CA . CYS A 1 91 ? -0.612 -28.747 -16.441 1.00 39.69 91 CYS A CA 1
ATOM 743 C C . CYS A 1 91 ? -0.805 -29.469 -15.102 1.00 39.69 91 CYS A C 1
ATOM 745 O O . CYS A 1 91 ? -1.916 -29.573 -14.581 1.00 39.69 91 CYS A O 1
ATOM 747 N N . SER A 1 92 ? 0.275 -30.065 -14.603 1.00 41.56 92 SER A N 1
ATOM 748 C CA . SER A 1 92 ? 0.327 -30.589 -13.246 1.00 41.56 92 SER A CA 1
ATOM 749 C C . SER A 1 92 ? 0.777 -29.467 -12.324 1.00 41.56 92 SER A C 1
ATOM 751 O O . SER A 1 92 ? 1.841 -28.881 -12.504 1.00 41.56 92 SER A O 1
ATOM 753 N N . THR A 1 93 ? -0.066 -29.188 -11.340 1.00 40.84 93 THR A N 1
ATOM 754 C CA . THR A 1 93 ? 0.241 -28.504 -10.085 1.00 40.84 93 THR A CA 1
ATOM 755 C C . THR A 1 93 ? 1.674 -28.786 -9.620 1.00 40.84 93 THR A C 1
ATOM 757 O O . THR A 1 93 ? 1.96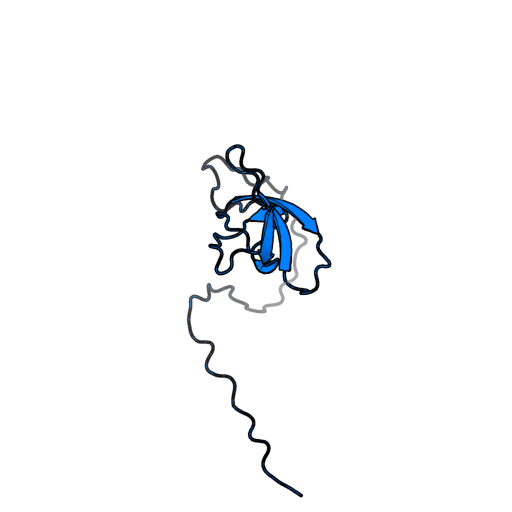4 -29.893 -9.168 1.00 40.84 93 THR A O 1
ATOM 760 N N . ALA A 1 94 ? 2.564 -27.800 -9.725 1.00 37.47 94 ALA A N 1
ATOM 761 C CA . ALA A 1 94 ? 3.886 -27.859 -9.117 1.00 37.47 94 ALA A CA 1
ATOM 762 C C . ALA A 1 94 ? 3.795 -27.230 -7.724 1.00 37.47 94 ALA A C 1
ATOM 764 O O . ALA A 1 94 ? 3.864 -26.013 -7.561 1.00 37.47 94 ALA A O 1
ATOM 765 N N . THR A 1 95 ? 3.554 -28.078 -6.729 1.00 39.28 95 THR A N 1
ATOM 766 C CA . THR A 1 95 ? 3.900 -27.784 -5.342 1.00 39.28 95 THR A CA 1
ATOM 767 C C . THR A 1 95 ? 5.416 -27.858 -5.191 1.00 39.28 95 THR A C 1
ATOM 769 O O . THR A 1 95 ? 6.000 -28.891 -5.500 1.00 39.28 95 THR A O 1
ATOM 772 N N . ASP A 1 96 ? 5.966 -26.768 -4.668 1.00 40.34 96 ASP A N 1
ATOM 773 C CA . ASP A 1 96 ? 6.994 -26.717 -3.630 1.00 40.34 96 ASP A CA 1
ATOM 774 C C . ASP A 1 96 ? 8.459 -27.114 -3.930 1.00 40.34 96 ASP A C 1
ATOM 776 O O . ASP A 1 96 ? 8.786 -28.113 -4.562 1.00 40.34 96 ASP A O 1
ATOM 780 N N . GLU A 1 97 ? 9.316 -26.297 -3.316 1.00 42.44 97 GLU A N 1
ATOM 781 C CA . GLU A 1 97 ? 10.709 -26.527 -2.919 1.00 42.44 97 GLU A CA 1
ATOM 782 C C . GLU A 1 97 ? 11.869 -26.280 -3.905 1.00 42.44 97 GLU A C 1
ATOM 784 O O . GLU A 1 97 ? 12.050 -26.923 -4.937 1.00 42.44 97 GLU A O 1
ATOM 789 N N . LYS A 1 98 ? 12.795 -25.453 -3.384 1.00 41.47 98 LYS A N 1
ATOM 790 C CA . LYS A 1 98 ? 14.255 -25.480 -3.587 1.00 41.47 98 LYS A CA 1
ATOM 791 C C . LYS A 1 98 ? 14.826 -24.668 -4.758 1.00 41.47 98 LYS A C 1
ATOM 793 O O . LYS A 1 98 ? 15.304 -25.203 -5.752 1.00 41.47 98 LYS A O 1
ATOM 798 N N . ILE A 1 99 ? 14.943 -23.352 -4.560 1.00 45.09 99 ILE A N 1
ATOM 799 C CA . ILE A 1 99 ? 15.936 -22.549 -5.291 1.00 45.09 99 ILE A CA 1
ATOM 800 C C . ILE A 1 99 ? 17.263 -22.678 -4.536 1.00 45.09 99 ILE A C 1
ATOM 802 O O . ILE A 1 99 ? 17.531 -21.982 -3.559 1.00 45.09 99 ILE A O 1
ATOM 806 N N . SER A 1 100 ? 18.061 -23.654 -4.955 1.00 40.03 100 SER A N 1
ATOM 807 C CA . SER A 1 100 ? 19.438 -23.851 -4.515 1.00 40.03 100 SER A CA 1
ATOM 808 C C . SER A 1 100 ? 20.341 -22.727 -5.031 1.00 40.03 100 SER A C 1
ATOM 810 O O . SER A 1 100 ? 20.385 -22.486 -6.233 1.00 40.03 100 SER A O 1
ATOM 812 N N . ALA A 1 101 ? 21.044 -22.091 -4.091 1.00 43.66 101 ALA A N 1
ATOM 813 C CA . ALA A 1 101 ? 22.333 -21.396 -4.180 1.00 43.66 101 ALA A CA 1
ATOM 814 C C . ALA A 1 101 ? 22.844 -20.973 -5.575 1.00 43.66 101 ALA A C 1
ATOM 816 O O . ALA A 1 101 ? 23.238 -21.800 -6.396 1.00 43.66 101 ALA A O 1
ATOM 817 N N . PHE A 1 102 ? 22.964 -19.657 -5.772 1.00 41.91 102 PHE A N 1
ATOM 818 C CA . PHE A 1 102 ? 23.795 -19.072 -6.823 1.00 41.91 102 PHE A CA 1
ATOM 819 C C . PHE A 1 102 ? 25.287 -19.309 -6.522 1.00 41.91 102 PHE A C 1
ATOM 821 O O . PHE A 1 102 ? 25.709 -19.114 -5.378 1.00 41.91 102 PHE A O 1
ATOM 828 N N . PRO A 1 103 ? 26.096 -19.716 -7.516 1.00 45.06 103 PRO A N 1
ATOM 829 C CA . PRO A 1 103 ? 27.524 -19.928 -7.336 1.00 45.06 103 PRO A CA 1
ATOM 830 C C . PRO A 1 103 ? 28.260 -18.591 -7.192 1.00 45.06 103 PRO A C 1
ATOM 832 O O . PRO A 1 103 ? 28.074 -17.668 -7.984 1.00 45.06 103 PRO A O 1
ATOM 835 N N . VAL A 1 104 ? 29.115 -18.516 -6.172 1.00 43.84 104 VAL A N 1
ATOM 836 C CA . VAL A 1 104 ? 30.119 -17.466 -5.992 1.00 43.84 104 VAL A CA 1
ATOM 837 C C . VAL A 1 104 ? 31.123 -17.546 -7.146 1.00 43.84 104 VAL A C 1
ATOM 839 O O . VAL A 1 104 ? 31.814 -18.550 -7.311 1.00 43.84 104 VAL A O 1
ATOM 842 N N . ALA A 1 105 ? 31.170 -16.514 -7.985 1.00 43.41 105 ALA A N 1
ATOM 843 C CA . ALA A 1 105 ? 32.235 -16.352 -8.961 1.00 43.41 105 ALA A CA 1
ATOM 844 C C . ALA A 1 105 ? 33.439 -15.725 -8.245 1.00 43.41 105 ALA A C 1
ATOM 846 O O . ALA A 1 105 ? 33.416 -14.553 -7.878 1.00 43.41 105 ALA A O 1
ATOM 847 N N . SER A 1 106 ? 34.461 -16.544 -8.002 1.00 48.84 106 SER A N 1
ATOM 848 C CA . SER A 1 106 ? 35.814 -16.077 -7.716 1.00 48.84 106 SER A CA 1
ATOM 849 C C . SER A 1 106 ? 36.414 -15.503 -8.996 1.00 48.84 106 SER A C 1
ATOM 851 O O . SER A 1 106 ? 36.584 -16.229 -9.974 1.00 48.84 106 SER A O 1
ATOM 853 N N . GLU A 1 107 ? 36.767 -14.223 -8.977 1.00 54.06 107 GLU A N 1
ATOM 854 C CA . GLU A 1 107 ? 37.733 -13.641 -9.907 1.00 54.06 107 GLU A CA 1
ATOM 855 C C . GLU A 1 107 ? 39.064 -13.536 -9.159 1.00 54.06 107 GLU A C 1
ATOM 857 O O . GLU A 1 107 ? 39.258 -12.685 -8.292 1.00 54.06 107 GLU A O 1
ATOM 862 N N . ASP A 1 108 ? 39.948 -14.488 -9.450 1.00 47.75 108 ASP A N 1
ATOM 863 C CA . ASP A 1 108 ? 41.329 -14.520 -8.986 1.00 47.75 108 ASP A CA 1
ATOM 864 C C . ASP A 1 108 ? 42.222 -13.790 -10.008 1.00 47.75 108 ASP A C 1
ATOM 866 O O . ASP A 1 108 ? 42.207 -14.107 -11.196 1.00 47.75 108 ASP A O 1
ATOM 870 N N . LEU A 1 109 ? 43.013 -12.850 -9.479 1.00 51.12 109 LEU A N 1
ATOM 871 C CA . LEU A 1 109 ? 44.388 -12.493 -9.855 1.00 51.12 109 LEU A CA 1
ATOM 872 C C . LEU A 1 109 ? 44.683 -11.876 -11.243 1.00 51.12 109 LEU A C 1
ATOM 874 O O . LEU A 1 109 ? 44.739 -12.564 -12.256 1.00 51.12 109 LEU A O 1
ATOM 878 N N . VAL A 1 110 ? 45.097 -10.599 -11.259 1.00 42.50 110 VAL A N 1
ATOM 879 C CA . VAL A 1 110 ? 46.521 -10.173 -11.320 1.00 42.50 110 VAL A CA 1
ATOM 880 C C . VAL A 1 110 ? 46.644 -8.732 -11.842 1.00 42.50 110 VAL A C 1
ATOM 882 O O . VAL A 1 110 ? 46.216 -8.430 -12.953 1.00 42.50 110 VAL A O 1
ATOM 885 N N . SER A 1 111 ? 47.245 -7.833 -11.055 1.00 44.88 111 SER A N 1
ATOM 886 C CA . SER A 1 111 ? 48.574 -7.262 -11.341 1.00 44.88 111 SER A CA 1
ATOM 887 C C . SER A 1 111 ? 49.041 -6.301 -10.255 1.00 44.88 111 SER A C 1
ATOM 889 O O . SER A 1 111 ? 48.186 -5.672 -9.598 1.00 44.88 111 SER A O 1
#

Foldseek 3Di:
DFFCAFDDDPDPQADGDHQGFDKAFPACPPPDNQWTWIWGPDPPDGDIHIDGPVRDDPDHDCPPPDPPDDDPPPPPDPPPDDDDDDDDDDPDDDDDDDPDDDDDDDDDDDD

Mean predicted aligned error: 16.58 Å

Radius of gyration: 23.14 Å; Cα contacts (8 Å, |Δi|>4): 134; chains: 1; bounding box: 70×46×49 Å

Secondary structure (DSSP, 8-state):
-EESS-B--SSTTB--B-TT-BEEEEES-SSSTTEEEEEE--TT---EEEEEGGGEESS--TTS--TT-------------------------------------------